Protein AF-A0A1R0GZ39-F1 (afdb_monomer)

Solvent-accessible surface area (backbone atoms only — not comparable to full-atom values): 7523 Å² total; per-residue (Å²): 132,93,50,78,66,63,52,50,53,58,60,71,77,44,92,67,58,79,69,57,58,48,53,51,45,49,51,33,28,63,68,68,40,32,72,59,36,19,54,53,42,33,48,54,63,70,69,46,95,58,56,73,70,52,53,28,50,48,52,51,51,44,53,51,52,43,62,71,40,24,86,78,59,32,62,72,39,37,52,48,30,49,53,25,38,54,68,29,50,57,70,69,48,61,71,63,48,69,92,62,73,89,73,65,92,80,73,77,54,58,67,62,53,48,53,54,50,51,52,52,49,47,69,72,52,58,83,80,113

Foldseek 3Di:
DDDPVNVVVVLVPDPDDLVVLLVVLVVCLLVLNLQVLLVSLLCVVVVDPDDLVVNLVSLLVSLLSLVVCCVPRHDVSSVSNNVSNVNSDDPSSVVSHDPDRPDDPPPPCVVVVVVVVVVVVCVVCVVPD

Organism: NCBI:txid133383

pLDDT: mean 79.54, std 14.47, range [44.12, 93.56]

Structure (mmCIF, N/CA/C/O backbone):
data_AF-A0A1R0GZ39-F1
#
_entry.id   AF-A0A1R0GZ39-F1
#
loop_
_atom_site.group_PDB
_atom_site.id
_atom_site.type_symbol
_atom_site.label_atom_id
_atom_site.label_alt_id
_atom_site.label_comp_id
_atom_site.label_asym_id
_atom_site.label_entity_id
_atom_site.label_seq_id
_atom_site.pdbx_PDB_ins_code
_atom_site.Cartn_x
_atom_site.Cartn_y
_atom_site.Cartn_z
_atom_site.occupancy
_atom_site.B_iso_or_equiv
_atom_site.auth_seq_id
_atom_site.auth_comp_id
_atom_site.auth_asym_id
_atom_site.auth_atom_id
_atom_site.pdbx_PDB_model_num
ATOM 1 N N . MET A 1 1 ? 10.410 23.164 -1.602 1.00 45.59 1 MET A N 1
ATOM 2 C CA . MET A 1 1 ? 10.324 22.311 -0.397 1.00 45.59 1 MET A CA 1
ATOM 3 C C . MET A 1 1 ? 8.838 22.178 -0.089 1.00 45.59 1 MET A C 1
ATOM 5 O O . MET A 1 1 ? 8.264 23.158 0.342 1.00 45.59 1 MET A O 1
ATOM 9 N N . ILE A 1 2 ? 8.194 21.062 -0.456 1.00 49.56 2 ILE A N 1
ATOM 10 C CA . ILE A 1 2 ? 6.724 20.926 -0.350 1.00 49.56 2 ILE A CA 1
ATOM 11 C C . ILE A 1 2 ? 6.341 20.799 1.129 1.00 49.56 2 ILE A C 1
ATOM 13 O O . ILE A 1 2 ? 6.878 19.919 1.817 1.00 49.56 2 ILE A O 1
ATOM 17 N N . THR A 1 3 ? 5.467 21.687 1.596 1.00 53.72 3 THR A N 1
ATOM 18 C CA . THR A 1 3 ? 5.020 21.819 2.987 1.00 53.72 3 THR A CA 1
ATOM 19 C C . THR A 1 3 ? 3.722 21.043 3.242 1.00 53.72 3 THR A C 1
ATOM 21 O O . THR A 1 3 ? 3.031 20.629 2.317 1.00 53.72 3 THR A O 1
ATOM 24 N N . ILE A 1 4 ? 3.375 20.818 4.515 1.00 56.72 4 ILE A N 1
ATOM 25 C CA . ILE A 1 4 ? 2.119 20.153 4.923 1.00 56.72 4 ILE A CA 1
ATOM 26 C C . ILE A 1 4 ? 0.882 20.943 4.447 1.00 56.72 4 ILE A C 1
ATOM 28 O O . ILE A 1 4 ? -0.170 20.350 4.213 1.00 56.72 4 ILE A O 1
ATOM 32 N N . ALA A 1 5 ? 1.010 22.265 4.288 1.00 55.56 5 ALA A N 1
ATOM 33 C CA . ALA A 1 5 ? -0.051 23.132 3.782 1.00 55.56 5 ALA A CA 1
ATOM 34 C C . ALA A 1 5 ? -0.360 22.848 2.303 1.00 55.56 5 ALA A C 1
ATOM 36 O O . ALA A 1 5 ? -1.525 22.658 1.965 1.00 55.56 5 ALA A O 1
ATOM 37 N N . ASP A 1 6 ? 0.672 22.666 1.473 1.00 55.94 6 ASP A N 1
ATOM 38 C CA . ASP A 1 6 ? 0.521 22.342 0.045 1.00 55.94 6 ASP A CA 1
ATOM 39 C C . ASP A 1 6 ? -0.206 20.995 -0.169 1.00 55.94 6 ASP A C 1
ATOM 41 O O . ASP A 1 6 ? -0.958 20.813 -1.122 1.00 55.94 6 ASP A O 1
ATOM 45 N N . TYR A 1 7 ? -0.039 20.035 0.752 1.00 56.16 7 TYR A N 1
ATOM 46 C CA . TYR A 1 7 ? -0.758 18.753 0.701 1.00 56.16 7 TYR A CA 1
ATOM 47 C C . TYR A 1 7 ? -2.238 18.864 1.087 1.00 56.16 7 TYR A C 1
ATOM 49 O O . TYR A 1 7 ? -3.033 18.039 0.635 1.00 56.16 7 TYR A O 1
ATOM 57 N N . LYS A 1 8 ? -2.631 19.850 1.908 1.00 51.94 8 LYS A N 1
ATOM 58 C CA . LYS A 1 8 ? -4.044 20.065 2.259 1.00 51.94 8 LYS A CA 1
ATOM 59 C C . LYS A 1 8 ? -4.839 20.574 1.060 1.00 51.94 8 LYS A C 1
ATOM 61 O O . LYS A 1 8 ? -5.948 20.091 0.861 1.00 51.94 8 LYS A O 1
ATOM 66 N N . GLU A 1 9 ? -4.255 21.455 0.248 1.00 52.09 9 GLU A N 1
ATOM 67 C CA . GLU A 1 9 ? -4.875 21.923 -1.001 1.00 52.09 9 GLU A CA 1
ATOM 68 C C . GLU A 1 9 ? -5.035 20.777 -2.010 1.00 52.09 9 GLU A C 1
ATOM 70 O O . GLU A 1 9 ? -6.140 20.539 -2.492 1.00 52.09 9 GLU A O 1
ATOM 75 N N . ILE A 1 10 ? -3.996 19.958 -2.223 1.00 53.69 10 ILE A N 1
ATOM 76 C CA . ILE A 1 10 ? -4.063 18.803 -3.144 1.00 53.69 10 ILE A CA 1
ATOM 77 C C . ILE A 1 10 ? -5.139 17.783 -2.723 1.00 53.69 10 ILE A C 1
ATOM 79 O O . ILE A 1 10 ? -5.797 17.190 -3.582 1.00 53.69 10 ILE A O 1
ATOM 83 N N . CYS A 1 11 ? -5.327 17.574 -1.412 1.00 49.69 11 CYS A N 1
ATOM 84 C CA . CYS A 1 11 ? -6.343 16.660 -0.877 1.00 49.69 11 CYS A CA 1
ATOM 85 C C . CYS A 1 11 ? -7.772 17.223 -0.941 1.00 49.69 11 CYS A C 1
ATOM 87 O O . CYS A 1 11 ? -8.714 16.436 -0.959 1.00 49.69 11 CYS A O 1
ATOM 89 N N . GLN A 1 12 ? -7.947 18.549 -0.928 1.00 47.91 12 GLN A N 1
ATOM 90 C CA . GLN A 1 12 ? -9.266 19.191 -0.984 1.00 47.91 12 GLN A CA 1
ATOM 91 C C . GLN A 1 12 ? -9.786 19.334 -2.417 1.00 47.91 12 GLN A C 1
ATOM 93 O O . GLN A 1 12 ? -10.993 19.266 -2.631 1.00 47.91 12 GLN A O 1
ATOM 98 N N . GLU A 1 13 ? -8.892 19.508 -3.391 1.00 45.28 13 GLU A N 1
ATOM 99 C CA . GLU A 1 13 ? -9.274 19.823 -4.771 1.00 45.28 13 GLU A CA 1
ATOM 100 C C . GLU A 1 13 ? -9.539 18.583 -5.637 1.00 45.28 13 GLU A C 1
ATOM 102 O O . GLU A 1 13 ? -10.220 18.657 -6.658 1.00 45.28 13 GLU A O 1
ATOM 107 N N . ASN A 1 14 ? -9.066 17.410 -5.214 1.00 44.12 14 ASN A N 1
ATOM 108 C CA . ASN A 1 14 ? -9.233 16.187 -5.979 1.00 44.12 14 ASN A CA 1
ATOM 109 C C . ASN A 1 14 ? -10.152 15.206 -5.240 1.00 44.12 14 ASN A C 1
ATOM 111 O O . ASN A 1 14 ? -9.806 14.643 -4.202 1.00 44.12 14 ASN A O 1
ATOM 115 N N . ALA A 1 15 ? -11.309 14.914 -5.833 1.00 45.56 15 ALA A N 1
ATOM 116 C CA . ALA A 1 15 ? -12.017 13.655 -5.618 1.00 45.56 15 ALA A CA 1
ATOM 117 C C . ALA A 1 15 ? -11.156 12.519 -6.209 1.00 45.56 15 ALA A C 1
ATOM 119 O O . ALA A 1 15 ? -11.424 12.000 -7.290 1.00 45.56 15 ALA A O 1
ATOM 120 N N . VAL A 1 16 ? -10.033 12.225 -5.551 1.00 49.38 16 VAL A N 1
ATOM 121 C CA . VAL A 1 16 ? -8.970 11.368 -6.075 1.00 49.38 16 VAL A CA 1
ATOM 122 C C . VAL A 1 16 ? -9.479 9.931 -6.186 1.00 49.38 16 VAL A C 1
ATOM 124 O O . VAL A 1 16 ? -9.841 9.306 -5.184 1.00 49.38 16 VAL A O 1
ATOM 127 N N . LEU A 1 17 ? -9.468 9.395 -7.410 1.00 54.97 17 LEU A N 1
ATOM 128 C CA . LEU A 1 17 ? -9.617 7.970 -7.701 1.00 54.97 17 LEU A CA 1
ATOM 129 C C . LEU A 1 17 ? -8.719 7.158 -6.755 1.00 54.97 17 LEU A C 1
ATOM 131 O O . LEU A 1 17 ? -7.535 7.449 -6.631 1.00 54.97 17 LEU A O 1
ATOM 135 N N . GLU A 1 18 ? -9.243 6.103 -6.118 1.00 55.47 18 GLU A N 1
ATOM 136 C CA . GLU A 1 18 ? -8.515 5.262 -5.138 1.00 55.47 18 GLU A CA 1
ATOM 137 C C . GLU A 1 18 ? -7.087 4.849 -5.559 1.00 55.47 18 GLU A C 1
ATOM 139 O O . GLU A 1 18 ? -6.233 4.580 -4.709 1.00 55.47 18 GLU A O 1
ATOM 144 N N . ASN A 1 19 ? -6.827 4.799 -6.867 1.00 58.28 19 ASN A N 1
ATOM 145 C CA . ASN A 1 19 ? -5.533 4.469 -7.446 1.00 58.28 19 ASN A CA 1
ATOM 146 C C . ASN A 1 19 ? -4.449 5.531 -7.185 1.00 58.28 19 ASN A C 1
ATOM 148 O O . ASN A 1 19 ? -3.305 5.144 -6.938 1.00 58.28 19 ASN A O 1
ATOM 152 N N . ASP A 1 20 ? -4.763 6.830 -7.164 1.00 70.19 20 ASP A N 1
ATOM 153 C CA . ASP A 1 20 ? -3.703 7.852 -7.089 1.00 70.19 20 ASP A CA 1
ATOM 154 C C . ASP A 1 20 ? -3.170 8.021 -5.658 1.00 70.19 20 ASP A C 1
ATOM 156 O O . ASP A 1 20 ? -1.999 8.341 -5.452 1.00 70.19 20 ASP A O 1
ATOM 160 N N . ILE A 1 21 ? -3.979 7.688 -4.647 1.00 81.81 21 ILE A N 1
ATOM 161 C CA . ILE A 1 21 ? -3.567 7.714 -3.235 1.00 81.81 21 ILE A CA 1
ATOM 162 C C . ILE A 1 21 ? -2.445 6.698 -2.975 1.00 81.81 21 ILE A C 1
ATOM 164 O O . ILE A 1 21 ? -1.475 7.000 -2.282 1.00 81.81 21 ILE A O 1
ATOM 168 N N . SER A 1 22 ? -2.524 5.510 -3.582 1.00 82.38 22 SER A N 1
ATOM 169 C CA . SER A 1 22 ? -1.476 4.485 -3.446 1.00 82.38 22 SER A CA 1
ATOM 170 C C . SER A 1 22 ? -0.153 4.931 -4.081 1.00 82.38 22 SER A C 1
ATOM 172 O O . SER A 1 22 ? 0.923 4.655 -3.545 1.00 82.38 22 SER A O 1
ATOM 174 N N . VAL A 1 23 ? -0.223 5.664 -5.197 1.00 86.19 23 VAL A N 1
ATOM 175 C CA . VAL A 1 23 ? 0.952 6.250 -5.862 1.00 86.19 23 VAL A CA 1
ATOM 176 C C . VAL A 1 23 ? 1.588 7.325 -4.981 1.00 86.19 23 VAL A C 1
ATOM 178 O O . VAL A 1 23 ? 2.805 7.314 -4.791 1.00 86.19 23 VAL A O 1
ATOM 181 N N . LEU A 1 24 ? 0.776 8.202 -4.385 1.00 87.25 24 LEU A N 1
ATOM 182 C CA . LEU A 1 24 ? 1.243 9.235 -3.458 1.00 87.25 24 LEU A CA 1
ATOM 183 C C . LEU A 1 24 ? 1.930 8.633 -2.228 1.00 87.25 24 LEU A C 1
ATOM 185 O O . LEU A 1 24 ? 3.007 9.085 -1.847 1.00 87.25 24 LEU A O 1
ATOM 189 N N . ILE A 1 25 ? 1.370 7.569 -1.648 1.00 89.25 25 ILE A N 1
ATOM 190 C CA . ILE A 1 25 ? 1.985 6.859 -0.516 1.00 89.25 25 ILE A CA 1
ATOM 191 C C . ILE A 1 25 ? 3.363 6.307 -0.900 1.00 89.25 25 ILE A C 1
ATOM 193 O O . ILE A 1 25 ? 4.325 6.496 -0.154 1.00 89.25 25 ILE A O 1
ATOM 197 N N . ASN A 1 26 ? 3.495 5.685 -2.076 1.00 90.69 26 ASN A N 1
ATOM 198 C CA . ASN A 1 26 ? 4.792 5.195 -2.553 1.00 90.69 26 ASN A CA 1
ATOM 199 C C . ASN A 1 26 ? 5.788 6.341 -2.800 1.00 90.69 26 ASN A C 1
ATOM 201 O O . ASN A 1 26 ? 6.974 6.204 -2.494 1.00 90.69 26 ASN A O 1
ATOM 205 N N . ALA A 1 27 ? 5.328 7.478 -3.330 1.00 90.31 27 ALA A N 1
ATOM 206 C CA . ALA A 1 27 ? 6.168 8.654 -3.542 1.00 90.31 27 ALA A CA 1
ATOM 207 C C . ALA A 1 27 ? 6.681 9.229 -2.210 1.00 90.31 27 ALA A C 1
ATOM 209 O O . ALA A 1 27 ? 7.870 9.524 -2.075 1.00 90.31 27 ALA A O 1
ATOM 210 N N . LEU A 1 28 ? 5.815 9.312 -1.197 1.00 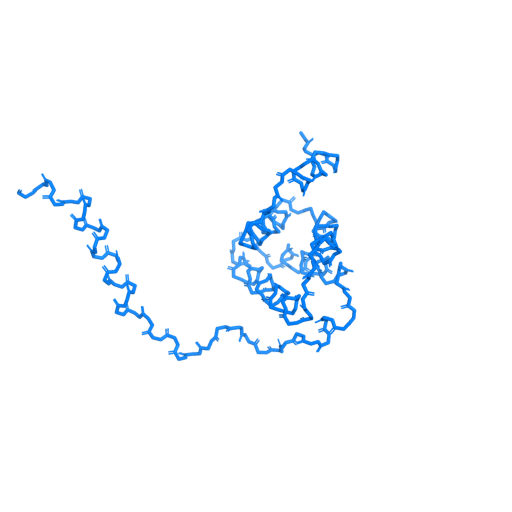90.38 28 LEU A N 1
ATOM 211 C CA . LEU A 1 28 ? 6.173 9.735 0.159 1.00 90.38 28 LEU A CA 1
ATOM 212 C C . LEU A 1 28 ? 7.126 8.747 0.844 1.00 90.38 28 LEU A C 1
ATOM 214 O O . LEU A 1 28 ? 8.071 9.171 1.515 1.00 90.38 28 LEU A O 1
ATOM 218 N N . ALA A 1 29 ? 6.920 7.444 0.638 1.00 91.25 29 ALA A N 1
ATOM 219 C CA . ALA A 1 29 ? 7.816 6.397 1.120 1.00 91.25 29 ALA A CA 1
ATOM 220 C C . ALA A 1 29 ? 9.210 6.517 0.482 1.00 91.25 29 ALA A C 1
ATOM 222 O O . ALA A 1 29 ? 10.223 6.472 1.183 1.00 91.25 29 ALA A O 1
ATOM 223 N N . SER A 1 30 ? 9.269 6.756 -0.832 1.00 91.19 30 SER A N 1
ATOM 224 C CA . SER A 1 30 ? 10.519 7.006 -1.559 1.00 91.19 30 SER A CA 1
ATOM 225 C C . SER A 1 30 ? 11.238 8.256 -1.043 1.00 91.19 30 SER A C 1
ATOM 227 O O . SER A 1 30 ? 12.436 8.209 -0.749 1.00 91.19 30 SER A O 1
ATOM 229 N N . GLY A 1 31 ? 10.489 9.344 -0.829 1.00 89.69 31 GLY A N 1
ATOM 230 C CA . GLY A 1 31 ? 10.977 10.604 -0.265 1.00 89.69 31 GLY A CA 1
ATOM 231 C C . GLY A 1 31 ? 11.289 10.570 1.236 1.00 89.69 31 GLY A C 1
ATOM 232 O O . GLY A 1 31 ? 11.653 11.606 1.785 1.00 89.69 31 GLY A O 1
ATOM 233 N N . ASN A 1 32 ? 11.148 9.412 1.896 1.00 88.38 32 ASN A N 1
ATOM 234 C CA . ASN A 1 32 ? 11.355 9.217 3.332 1.00 88.38 32 ASN A CA 1
ATOM 235 C C . ASN A 1 32 ? 10.571 10.218 4.204 1.00 88.38 32 ASN A C 1
ATOM 237 O O . ASN A 1 32 ? 11.094 10.757 5.178 1.00 88.38 32 ASN A O 1
ATOM 241 N N . LYS A 1 33 ? 9.302 10.464 3.853 1.00 90.06 33 LYS A N 1
ATOM 242 C CA . LYS A 1 33 ? 8.379 11.328 4.608 1.00 90.06 33 LYS A CA 1
ATOM 243 C C . LYS A 1 33 ? 7.215 10.518 5.193 1.00 90.06 33 LYS A C 1
ATOM 245 O O . LYS A 1 33 ? 6.075 10.682 4.758 1.00 90.06 33 LYS A O 1
ATOM 250 N N . PRO A 1 34 ? 7.473 9.627 6.167 1.00 88.06 34 PRO A N 1
ATOM 251 C CA . PRO A 1 34 ? 6.458 8.716 6.685 1.00 88.06 34 PRO A CA 1
ATOM 252 C C . PRO A 1 34 ? 5.367 9.432 7.503 1.00 88.06 34 PRO A C 1
ATOM 254 O O . PRO A 1 34 ? 4.255 8.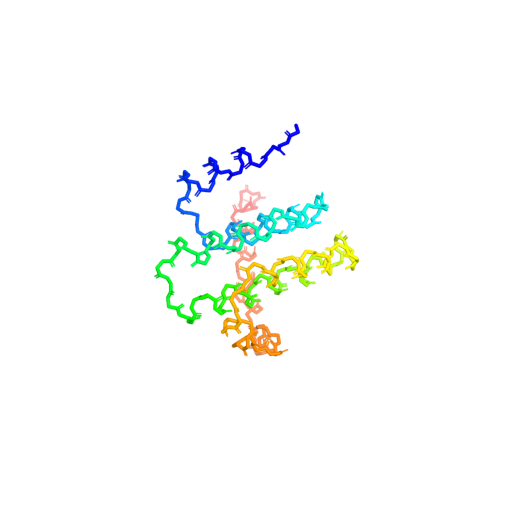933 7.598 1.00 88.06 34 PRO A O 1
ATOM 257 N N . GLU A 1 35 ? 5.628 10.620 8.049 1.00 88.75 35 GLU A N 1
ATOM 258 C CA . GLU A 1 35 ? 4.640 11.412 8.808 1.00 88.75 35 GLU A CA 1
ATOM 259 C C . GLU A 1 35 ? 3.443 11.851 7.951 1.00 88.75 35 GLU A C 1
ATOM 261 O O . GLU A 1 35 ? 2.297 11.813 8.396 1.00 88.75 35 GLU A O 1
ATOM 266 N N . LEU A 1 36 ? 3.699 12.206 6.689 1.00 87.88 36 LEU A N 1
ATOM 267 C CA . LEU A 1 36 ? 2.659 12.624 5.746 1.00 87.88 36 LEU A CA 1
ATOM 268 C C . LEU A 1 36 ? 1.756 11.456 5.330 1.00 87.88 36 LEU A C 1
ATOM 270 O O . LEU A 1 36 ? 0.591 11.665 5.003 1.00 87.88 36 LEU A O 1
ATOM 274 N N . ILE A 1 37 ? 2.283 10.229 5.371 1.00 89.19 37 ILE A N 1
ATOM 275 C CA . ILE A 1 37 ? 1.529 9.014 5.046 1.00 89.19 37 ILE A CA 1
ATOM 276 C C . ILE A 1 37 ? 0.427 8.796 6.083 1.00 89.19 37 ILE A C 1
ATOM 278 O O . ILE A 1 37 ? -0.705 8.514 5.701 1.00 89.19 37 ILE A O 1
ATOM 282 N N . THR A 1 38 ? 0.730 8.986 7.371 1.00 90.00 38 THR A N 1
ATOM 283 C CA . THR A 1 38 ? -0.255 8.873 8.456 1.00 90.00 38 THR A CA 1
ATOM 284 C C . THR A 1 38 ? -1.438 9.811 8.216 1.00 90.00 38 THR A C 1
ATOM 286 O O . THR A 1 38 ? -2.582 9.369 8.181 1.00 90.00 38 THR A O 1
ATOM 289 N N . PHE A 1 39 ? -1.157 11.093 7.958 1.00 87.00 39 PHE A N 1
ATOM 290 C CA . PHE A 1 39 ? -2.183 12.108 7.708 1.00 87.00 39 PHE A CA 1
ATOM 291 C C . PHE A 1 39 ? -3.046 11.786 6.483 1.00 87.00 39 PHE A C 1
ATOM 293 O O . PHE A 1 39 ? -4.266 11.941 6.506 1.00 87.00 39 PHE A O 1
ATOM 300 N N . LEU A 1 40 ? -2.414 11.319 5.408 1.00 86.75 40 LEU A N 1
ATOM 301 C CA . LEU A 1 40 ? -3.092 10.989 4.161 1.00 86.75 40 LEU A CA 1
ATOM 302 C C . LEU A 1 40 ? -4.015 9.770 4.320 1.00 86.75 40 LEU A C 1
ATOM 304 O O . LEU A 1 40 ? -5.147 9.797 3.833 1.00 86.75 40 LEU A O 1
ATOM 308 N N . VAL A 1 41 ? -3.576 8.738 5.047 1.00 88.06 41 VAL A N 1
ATOM 309 C CA . VAL A 1 41 ? -4.409 7.568 5.367 1.00 88.06 41 VAL A CA 1
ATOM 310 C C . VAL A 1 41 ? -5.583 7.965 6.261 1.00 88.06 41 VAL A C 1
ATOM 312 O O . VAL A 1 41 ? -6.723 7.632 5.939 1.00 88.06 41 VAL A O 1
ATOM 315 N N . GLU A 1 42 ? -5.342 8.742 7.320 1.00 87.94 42 GLU A N 1
ATOM 316 C CA . GLU A 1 42 ? -6.410 9.219 8.206 1.00 87.94 42 GLU A CA 1
ATOM 317 C C . GLU A 1 42 ? -7.461 10.039 7.457 1.00 87.94 42 GLU A C 1
ATOM 319 O O . GLU A 1 42 ? -8.660 9.822 7.626 1.00 87.94 42 GLU A O 1
ATOM 324 N N . ASN A 1 43 ? -7.031 10.981 6.614 1.00 85.00 43 ASN A N 1
ATOM 325 C CA . ASN A 1 43 ? -7.957 11.800 5.840 1.00 85.00 43 ASN A CA 1
ATOM 326 C C . ASN A 1 43 ? -8.759 10.964 4.856 1.00 85.00 43 ASN A C 1
ATOM 328 O O . ASN A 1 43 ? -9.950 11.214 4.683 1.00 85.00 43 ASN A O 1
ATOM 332 N N . ARG A 1 44 ? -8.143 9.958 4.229 1.00 83.56 44 ARG A N 1
ATOM 333 C CA . ARG A 1 44 ? -8.856 9.063 3.317 1.00 83.56 44 ARG A CA 1
ATOM 334 C C . ARG A 1 44 ? -9.912 8.229 4.043 1.00 83.56 44 ARG A C 1
ATOM 336 O O . ARG A 1 44 ? -10.974 7.999 3.468 1.00 83.56 44 ARG A O 1
ATOM 343 N N . LEU A 1 45 ? -9.645 7.800 5.275 1.00 82.44 45 LEU A N 1
ATOM 344 C CA . LEU A 1 45 ? -10.618 7.074 6.095 1.00 82.44 45 LEU A CA 1
ATOM 345 C C . LEU A 1 45 ? -11.736 7.988 6.620 1.00 82.44 45 LEU A C 1
ATOM 347 O O . LEU A 1 45 ? -12.880 7.557 6.688 1.00 82.44 45 LEU A O 1
ATOM 351 N N . LYS A 1 46 ? -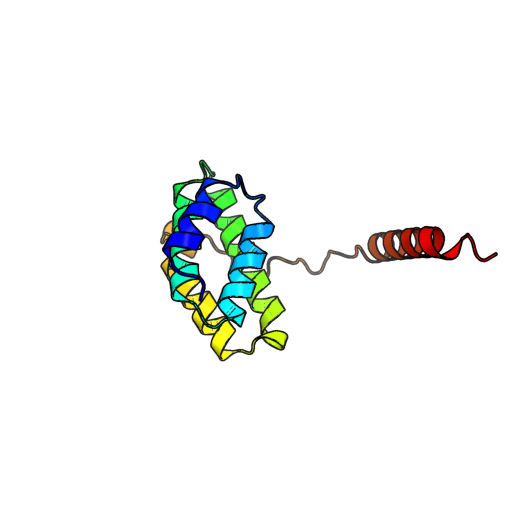11.429 9.253 6.943 1.00 82.12 46 LYS A N 1
ATOM 352 C CA . LYS A 1 46 ? -12.410 10.246 7.426 1.00 82.12 46 LYS A CA 1
ATOM 353 C C . LYS A 1 46 ? -13.300 10.819 6.317 1.00 82.12 46 LYS A C 1
ATOM 355 O O . LYS A 1 46 ? -14.470 11.091 6.554 1.00 82.12 46 LYS A O 1
ATOM 360 N N . THR A 1 47 ? -12.740 11.054 5.130 1.00 74.94 47 THR A N 1
ATOM 361 C CA . THR A 1 47 ? -13.427 11.747 4.019 1.00 74.94 47 THR A CA 1
ATOM 362 C C . THR A 1 47 ? -14.308 10.805 3.215 1.00 74.94 47 THR A C 1
ATOM 364 O O . THR A 1 47 ? -15.334 11.210 2.673 1.00 74.94 47 THR A O 1
ATOM 367 N N . ALA A 1 48 ? -13.913 9.541 3.102 1.00 65.50 48 ALA A N 1
ATOM 368 C CA . ALA A 1 48 ? -14.701 8.598 2.345 1.00 65.50 48 ALA A CA 1
ATOM 369 C C . ALA A 1 48 ? -15.865 8.090 3.194 1.00 65.50 48 ALA A C 1
ATOM 371 O O . ALA A 1 48 ? -15.680 7.494 4.252 1.00 65.50 48 ALA A O 1
ATOM 372 N N . VAL A 1 49 ? -17.078 8.285 2.680 1.00 61.97 49 VAL A N 1
ATOM 373 C CA . VAL A 1 49 ? -18.293 7.584 3.114 1.00 61.97 49 VAL A CA 1
ATOM 374 C C . VAL A 1 49 ? -18.178 6.121 2.659 1.00 61.97 49 VAL A C 1
ATOM 376 O O . VAL A 1 49 ? -18.926 5.646 1.809 1.00 61.97 49 VAL A O 1
ATOM 379 N N . SER A 1 50 ? -17.143 5.419 3.117 1.00 61.00 50 SER A N 1
ATOM 380 C CA . SER A 1 50 ? -16.815 4.070 2.675 1.00 61.00 50 SER A CA 1
ATOM 381 C C . SER A 1 50 ? -17.234 3.045 3.718 1.00 61.00 50 SER A C 1
ATOM 383 O O . SER A 1 50 ? -16.908 3.142 4.897 1.00 61.00 50 SER A O 1
ATOM 385 N N . SER A 1 51 ? -17.952 2.024 3.246 1.00 72.06 51 SER A N 1
ATOM 386 C CA . SER A 1 51 ? -18.205 0.788 3.989 1.00 72.06 51 SER A CA 1
ATOM 387 C C . SER A 1 51 ? -16.893 0.210 4.541 1.00 72.06 51 SER A C 1
ATOM 389 O O . SER A 1 51 ? -15.854 0.309 3.882 1.00 72.06 51 SER A O 1
ATOM 391 N N . SER A 1 52 ? -16.944 -0.455 5.702 1.00 75.69 52 SER A N 1
ATOM 392 C CA . SER A 1 52 ? -15.806 -1.170 6.318 1.00 75.69 52 SER A CA 1
ATOM 393 C C . SER A 1 52 ? -15.067 -2.081 5.309 1.00 75.69 52 SER A C 1
ATOM 395 O O . SER A 1 52 ? -13.835 -2.162 5.287 1.00 75.69 52 SER A O 1
ATOM 397 N N . ALA A 1 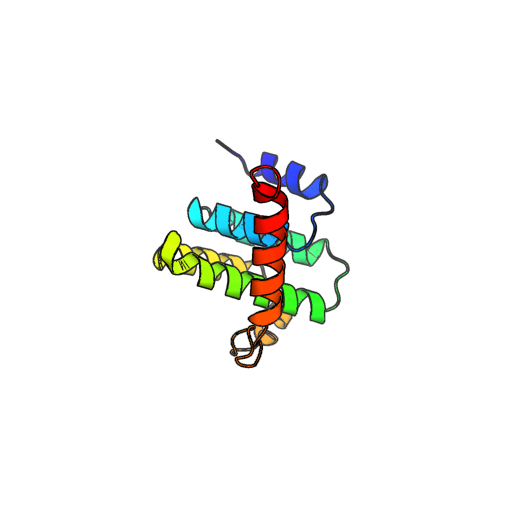53 ? -15.790 -2.655 4.338 1.00 79.25 53 ALA A N 1
ATOM 398 C CA . ALA A 1 53 ? -15.216 -3.447 3.245 1.00 79.25 53 ALA A CA 1
ATOM 399 C C . ALA A 1 53 ? -14.302 -2.652 2.279 1.00 79.25 53 ALA A C 1
ATOM 401 O O . ALA A 1 53 ? -13.325 -3.186 1.756 1.00 79.25 53 ALA A O 1
ATOM 402 N N . SER A 1 54 ? -14.587 -1.373 2.024 1.00 82.50 54 SER A N 1
ATOM 403 C CA . SER A 1 54 ? -13.754 -0.523 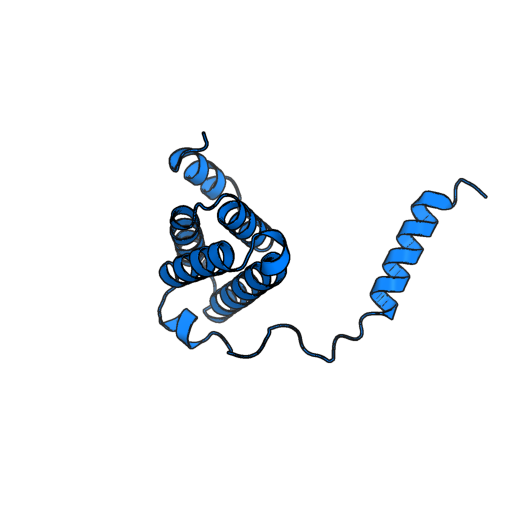1.158 1.00 82.50 54 SER A CA 1
ATOM 404 C C . SER A 1 54 ? -12.489 -0.056 1.884 1.00 82.50 54 SER A C 1
ATOM 406 O O . SER A 1 54 ? -11.411 -0.059 1.289 1.00 82.50 54 SER A O 1
ATOM 408 N N . ASN A 1 55 ? -12.581 0.244 3.183 1.00 84.38 55 ASN A N 1
ATOM 409 C CA . ASN A 1 55 ? -11.420 0.629 3.994 1.00 84.38 55 ASN A CA 1
ATOM 410 C C . ASN A 1 55 ? -10.417 -0.527 4.125 1.00 84.38 55 ASN A C 1
ATOM 412 O O . ASN A 1 55 ? -9.211 -0.340 3.950 1.00 84.38 55 ASN A O 1
ATOM 416 N N . THR A 1 56 ? -10.918 -1.744 4.336 1.00 86.50 56 THR A N 1
ATOM 417 C CA . THR A 1 56 ? -10.089 -2.957 4.372 1.00 86.50 56 THR A CA 1
ATOM 418 C C . THR A 1 56 ? -9.450 -3.262 3.019 1.00 86.50 56 THR A C 1
ATOM 420 O O . THR A 1 56 ? -8.259 -3.575 2.965 1.00 86.50 56 THR A O 1
ATOM 423 N N . LEU A 1 57 ? -10.185 -3.100 1.913 1.00 85.56 57 LEU A N 1
ATOM 424 C CA . LEU A 1 57 ? -9.636 -3.246 0.563 1.00 85.56 57 LEU A CA 1
ATOM 425 C C . LEU A 1 57 ? -8.533 -2.216 0.277 1.00 85.56 57 LEU A C 1
ATOM 427 O O . LEU A 1 57 ? -7.479 -2.570 -0.257 1.00 85.56 57 LEU A O 1
ATOM 431 N N . PHE A 1 58 ? -8.746 -0.955 0.656 1.00 86.69 58 PHE A N 1
ATOM 432 C CA . PHE A 1 58 ? -7.742 0.099 0.540 1.00 86.69 58 PHE A CA 1
ATOM 433 C C . PHE A 1 58 ? -6.477 -0.250 1.332 1.00 86.69 58 PHE A C 1
ATOM 435 O O . PHE A 1 58 ? -5.378 -0.228 0.775 1.00 86.69 58 PHE A O 1
ATOM 442 N N . ALA A 1 59 ? -6.624 -0.657 2.595 1.00 88.31 59 ALA A N 1
ATOM 443 C CA . ALA A 1 59 ? -5.498 -1.033 3.441 1.00 88.31 59 ALA A CA 1
ATOM 444 C C . ALA A 1 59 ? -4.707 -2.222 2.867 1.00 88.31 59 ALA A C 1
ATOM 446 O O . ALA A 1 59 ? -3.472 -2.209 2.851 1.00 88.31 59 ALA A O 1
ATOM 447 N N . GLN A 1 60 ? -5.402 -3.227 2.323 1.00 88.31 60 GLN A N 1
ATOM 448 C CA . GLN A 1 60 ? -4.770 -4.372 1.664 1.00 88.31 60 GLN A CA 1
ATOM 449 C C . GLN A 1 60 ? -3.996 -3.962 0.404 1.00 88.31 60 GLN A C 1
ATOM 451 O O . GLN A 1 60 ? -2.848 -4.385 0.234 1.00 88.31 60 GLN A O 1
ATOM 456 N N . ARG A 1 61 ? -4.580 -3.107 -0.447 1.00 87.25 61 ARG A N 1
ATOM 457 C CA . ARG A 1 61 ? -3.931 -2.589 -1.664 1.00 87.25 61 ARG A CA 1
ATOM 458 C C . ARG A 1 61 ? -2.711 -1.734 -1.344 1.00 87.25 61 ARG A C 1
ATOM 460 O O . ARG A 1 61 ? -1.661 -1.915 -1.953 1.00 87.25 61 ARG A O 1
ATOM 467 N N . MET A 1 62 ? -2.828 -0.848 -0.362 1.00 89.50 62 MET A N 1
ATOM 468 C CA . MET A 1 62 ? -1.736 -0.001 0.106 1.00 89.50 62 MET A CA 1
ATOM 469 C C . MET A 1 62 ? -0.568 -0.843 0.635 1.00 89.50 62 MET A C 1
ATOM 471 O O . MET A 1 62 ? 0.579 -0.634 0.235 1.00 89.50 62 MET A O 1
ATOM 475 N N . ARG A 1 63 ? -0.855 -1.841 1.483 1.00 90.00 63 ARG A N 1
ATOM 476 C CA . ARG A 1 63 ? 0.154 -2.782 1.985 1.00 90.00 63 ARG A CA 1
ATOM 477 C C . ARG A 1 63 ? 0.860 -3.499 0.836 1.00 90.00 63 ARG A C 1
ATOM 479 O O . ARG A 1 63 ? 2.085 -3.576 0.817 1.00 90.00 63 ARG A O 1
ATOM 486 N N . GLU A 1 64 ? 0.102 -4.010 -0.132 1.00 89.00 64 GLU A N 1
ATOM 487 C CA . GLU A 1 64 ? 0.668 -4.717 -1.282 1.00 89.00 64 GLU A CA 1
ATOM 488 C C . GLU A 1 64 ? 1.501 -3.794 -2.187 1.00 89.00 64 GLU A C 1
ATOM 490 O O . GLU A 1 64 ? 2.544 -4.199 -2.696 1.00 89.00 64 GLU A O 1
ATOM 495 N N . SER A 1 65 ? 1.071 -2.546 -2.363 1.00 90.44 65 SER A N 1
ATOM 496 C CA . SER A 1 65 ? 1.792 -1.513 -3.111 1.00 90.44 65 SER A CA 1
ATOM 497 C C . SER A 1 65 ? 3.164 -1.214 -2.496 1.00 90.44 65 SER A C 1
ATOM 499 O O . SER A 1 65 ? 4.182 -1.240 -3.194 1.00 90.44 65 SER A O 1
ATOM 501 N N . LEU A 1 66 ? 3.214 -1.017 -1.176 1.00 90.31 66 LEU A N 1
ATOM 502 C CA . LEU A 1 66 ? 4.466 -0.811 -0.447 1.00 90.31 66 LEU A CA 1
ATOM 503 C C . LEU A 1 66 ? 5.384 -2.038 -0.547 1.00 90.31 66 LEU A C 1
ATOM 505 O O . LEU A 1 66 ? 6.570 -1.902 -0.834 1.00 90.31 66 LEU A O 1
ATOM 509 N N . PHE A 1 67 ? 4.843 -3.252 -0.408 1.00 90.44 67 PHE A N 1
ATOM 510 C CA . PHE A 1 67 ? 5.650 -4.464 -0.576 1.00 90.44 67 PHE A CA 1
ATOM 511 C C . PHE A 1 67 ? 6.194 -4.635 -1.995 1.00 90.44 67 PHE A C 1
ATOM 513 O O . PHE A 1 67 ? 7.334 -5.054 -2.155 1.00 90.44 67 PHE A O 1
ATOM 520 N N . LYS A 1 68 ? 5.433 -4.280 -3.035 1.00 88.88 68 LYS A N 1
ATOM 521 C CA . LYS A 1 68 ? 5.917 -4.338 -4.426 1.00 88.88 68 LYS A CA 1
ATOM 522 C C . LYS A 1 68 ? 7.046 -3.350 -4.701 1.00 88.88 68 LYS A C 1
ATOM 524 O O . LYS A 1 68 ? 7.874 -3.606 -5.568 1.00 88.88 68 LYS A O 1
ATOM 529 N N . THR A 1 69 ? 7.083 -2.234 -3.979 1.00 88.75 69 THR A N 1
ATOM 530 C CA . THR A 1 69 ? 8.106 -1.197 -4.156 1.00 88.75 69 THR A CA 1
ATOM 531 C C . THR A 1 69 ? 9.351 -1.422 -3.299 1.00 88.75 69 THR A C 1
ATOM 533 O O . THR A 1 69 ? 10.334 -0.708 -3.490 1.00 88.75 69 THR A O 1
ATOM 536 N N . ILE A 1 70 ? 9.377 -2.449 -2.438 1.00 92.38 70 ILE A N 1
ATOM 537 C CA . ILE A 1 70 ? 10.499 -2.734 -1.528 1.00 92.38 70 ILE A CA 1
ATOM 538 C C . ILE A 1 70 ? 11.844 -2.895 -2.244 1.00 92.38 70 ILE A C 1
ATOM 540 O O . ILE A 1 70 ? 12.867 -2.453 -1.725 1.00 92.38 70 ILE A O 1
ATOM 544 N N . SER A 1 71 ? 11.849 -3.473 -3.449 1.00 89.44 71 SER A N 1
ATOM 545 C CA . SER A 1 71 ? 13.057 -3.648 -4.265 1.00 89.44 71 SER A CA 1
ATOM 546 C C . SER A 1 71 ? 13.593 -2.331 -4.833 1.00 89.44 71 SER A C 1
ATOM 548 O O . SER A 1 71 ? 14.777 -2.247 -5.141 1.00 89.44 71 SER A O 1
ATOM 550 N N . LEU A 1 72 ? 12.742 -1.307 -4.956 1.00 90.19 72 LEU A N 1
ATOM 551 C CA . LEU A 1 72 ? 13.091 0.005 -5.505 1.00 90.19 72 LEU A CA 1
ATOM 552 C C . LEU A 1 72 ? 13.512 0.990 -4.410 1.00 90.19 72 LEU A C 1
ATOM 554 O O . LEU A 1 72 ? 14.506 1.693 -4.562 1.00 90.19 72 LEU A O 1
ATOM 558 N N . ILE A 1 73 ? 12.752 1.060 -3.312 1.00 91.38 73 ILE A N 1
ATOM 559 C CA . ILE A 1 73 ? 12.973 2.044 -2.235 1.00 91.38 73 ILE A CA 1
ATOM 560 C C . ILE A 1 73 ? 13.805 1.491 -1.069 1.00 91.38 73 ILE A C 1
ATOM 562 O O . ILE A 1 73 ? 14.310 2.258 -0.248 1.00 91.38 73 ILE A O 1
ATOM 566 N N . GLY A 1 74 ? 13.948 0.166 -0.989 1.00 91.38 74 GLY A N 1
ATOM 567 C CA . GLY A 1 74 ? 14.650 -0.540 0.076 1.00 91.38 74 GLY A CA 1
ATOM 568 C C . GLY A 1 74 ? 13.774 -0.883 1.286 1.00 91.38 74 GLY A C 1
ATOM 569 O O . GLY A 1 74 ? 12.790 -0.210 1.617 1.00 91.38 74 GLY A O 1
ATOM 570 N N . THR A 1 75 ? 14.176 -1.938 1.997 1.00 91.56 75 THR A N 1
ATOM 571 C CA . THR A 1 75 ? 13.468 -2.473 3.172 1.00 91.56 75 THR A CA 1
ATOM 572 C C . THR A 1 75 ? 13.251 -1.444 4.289 1.00 91.56 75 THR A C 1
ATOM 574 O O . THR A 1 75 ? 12.111 -1.326 4.741 1.00 91.56 75 THR A O 1
ATOM 577 N N . PRO A 1 76 ? 14.251 -0.642 4.720 1.00 92.12 76 PRO A N 1
ATOM 578 C CA . PRO A 1 76 ? 14.061 0.274 5.850 1.00 92.12 76 PRO A CA 1
ATOM 579 C C . PRO A 1 76 ? 12.984 1.334 5.592 1.00 92.12 76 PRO A C 1
ATOM 581 O O . PRO A 1 76 ? 12.133 1.589 6.442 1.00 92.12 76 PRO A O 1
ATOM 584 N N . ARG A 1 77 ? 12.971 1.918 4.386 1.00 91.12 77 ARG A N 1
ATOM 585 C CA . ARG A 1 77 ? 11.977 2.934 4.004 1.00 91.12 77 ARG A CA 1
ATOM 586 C C . ARG A 1 77 ? 10.581 2.339 3.898 1.00 91.12 77 ARG A C 1
ATOM 588 O O . ARG A 1 77 ? 9.618 2.948 4.355 1.00 91.12 77 ARG A O 1
ATOM 595 N N . THR A 1 78 ? 10.490 1.126 3.358 1.00 92.50 78 THR A N 1
ATOM 596 C CA . THR A 1 78 ? 9.226 0.392 3.245 1.00 92.50 78 THR A CA 1
ATOM 597 C C . THR A 1 78 ? 8.623 0.104 4.620 1.00 92.50 78 THR A C 1
ATOM 599 O O . THR A 1 78 ? 7.437 0.347 4.825 1.00 92.50 78 THR A O 1
ATOM 602 N N . LEU A 1 79 ? 9.432 -0.346 5.587 1.00 91.88 79 LEU A N 1
ATOM 603 C CA . LEU A 1 79 ? 8.972 -0.614 6.955 1.00 91.88 79 LEU A CA 1
ATOM 604 C C . LEU A 1 79 ? 8.514 0.659 7.677 1.00 91.88 79 LEU A C 1
ATOM 606 O O . LEU A 1 79 ? 7.470 0.648 8.334 1.00 91.88 79 LEU A O 1
ATOM 610 N N . ASN A 1 80 ? 9.244 1.766 7.519 1.00 93.00 80 ASN A N 1
ATOM 611 C CA . ASN A 1 80 ? 8.853 3.055 8.096 1.00 93.00 80 ASN A CA 1
ATOM 612 C C . ASN A 1 80 ? 7.525 3.550 7.514 1.00 93.00 80 ASN A C 1
ATOM 614 O O . ASN A 1 80 ? 6.623 3.932 8.259 1.00 93.00 80 ASN A O 1
ATOM 618 N N . ALA A 1 81 ? 7.386 3.495 6.188 1.00 92.56 81 ALA A N 1
ATOM 619 C CA . ALA A 1 81 ? 6.158 3.874 5.502 1.00 92.56 81 ALA A CA 1
ATOM 620 C C . ALA A 1 81 ? 4.976 2.999 5.930 1.00 92.56 81 ALA A C 1
ATOM 622 O O . ALA A 1 81 ? 3.895 3.514 6.200 1.00 92.56 81 ALA A O 1
ATOM 623 N N . MET A 1 82 ? 5.197 1.690 6.056 1.00 91.62 82 MET A N 1
ATOM 624 C CA . MET A 1 82 ? 4.175 0.745 6.490 1.00 91.62 82 MET A CA 1
ATOM 625 C C . MET A 1 82 ? 3.738 1.006 7.932 1.00 91.62 82 MET A C 1
ATOM 627 O O . MET A 1 82 ? 2.544 1.073 8.206 1.00 91.62 82 MET A O 1
ATOM 631 N N . THR A 1 83 ? 4.690 1.239 8.837 1.00 92.88 83 THR A N 1
ATOM 632 C CA . THR A 1 83 ? 4.402 1.573 10.239 1.00 92.88 83 THR A CA 1
ATOM 633 C C . THR A 1 83 ? 3.573 2.851 10.344 1.00 92.88 83 THR A C 1
ATOM 635 O O . THR A 1 83 ? 2.588 2.885 11.078 1.00 92.88 83 THR A O 1
ATOM 638 N N . SER A 1 84 ? 3.928 3.896 9.595 1.00 92.88 84 SER A N 1
ATOM 639 C CA . SER A 1 84 ? 3.146 5.135 9.571 1.00 92.88 84 SER A CA 1
ATOM 640 C C . SER A 1 84 ? 1.767 4.966 8.952 1.00 92.88 84 SER A C 1
ATOM 642 O O . SER A 1 84 ? 0.790 5.498 9.471 1.00 92.88 84 SER A O 1
ATOM 644 N N . ALA A 1 85 ? 1.662 4.179 7.887 1.00 90.75 85 ALA A N 1
ATOM 645 C CA . ALA A 1 85 ? 0.381 3.905 7.268 1.00 90.75 85 ALA A CA 1
ATOM 646 C C . ALA A 1 85 ? -0.568 3.165 8.222 1.00 90.75 85 ALA A C 1
ATOM 648 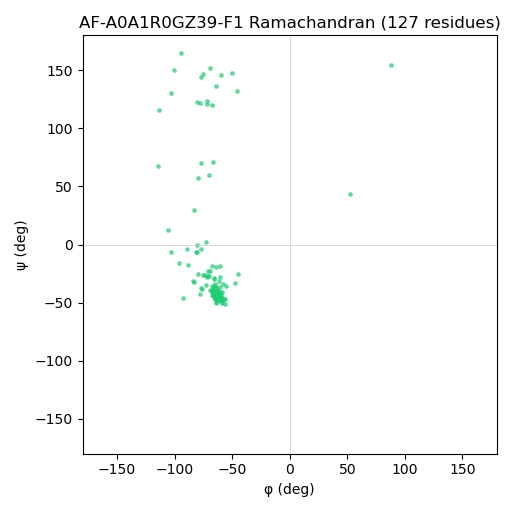O O . ALA A 1 85 ? -1.729 3.540 8.334 1.00 90.75 85 ALA A O 1
ATOM 649 N N . PHE A 1 86 ? -0.062 2.182 8.976 1.00 90.56 86 PHE A N 1
ATOM 650 C CA . PHE A 1 86 ? -0.839 1.514 10.021 1.00 90.56 86 PHE A CA 1
ATOM 651 C C . PHE A 1 86 ? -1.192 2.453 11.177 1.00 90.56 86 PHE A C 1
ATOM 653 O O . PHE A 1 86 ? -2.295 2.364 11.702 1.00 90.56 86 PHE A O 1
ATOM 660 N N . LYS A 1 87 ? -0.315 3.382 11.575 1.00 91.75 87 LYS A N 1
ATOM 661 C CA . LYS A 1 87 ? -0.648 4.366 12.623 1.00 91.75 87 LYS A CA 1
ATOM 662 C C . LYS A 1 87 ? -1.877 5.210 12.274 1.00 91.75 87 LYS A C 1
ATOM 664 O O . LYS A 1 87 ? -2.633 5.530 13.179 1.00 91.75 87 LYS A O 1
ATOM 669 N N . GLY A 1 88 ? -2.084 5.519 10.993 1.00 85.56 88 GLY A N 1
ATOM 670 C CA . GLY A 1 88 ? -3.232 6.301 10.526 1.00 85.56 88 GLY A CA 1
ATOM 671 C C . GLY A 1 88 ? -4.540 5.514 10.375 1.00 85.56 88 GLY A C 1
ATOM 672 O O . GLY A 1 88 ? -5.539 6.092 9.959 1.00 85.56 88 GLY A O 1
ATOM 673 N N . MET A 1 89 ? -4.542 4.208 10.668 1.00 88.88 89 MET A N 1
ATOM 674 C CA . MET A 1 89 ? -5.716 3.335 10.556 1.00 88.88 89 MET A CA 1
ATOM 675 C C . MET A 1 89 ? -6.386 3.092 11.908 1.00 88.88 89 MET A C 1
ATOM 677 O O . MET A 1 89 ? -5.722 3.016 12.945 1.00 88.88 89 MET A O 1
ATOM 681 N N . ASP A 1 90 ? -7.697 2.885 11.869 1.00 87.81 90 ASP A N 1
ATOM 682 C CA . ASP A 1 90 ? -8.503 2.375 12.974 1.00 87.81 90 ASP A CA 1
ATOM 683 C C . ASP A 1 90 ? -8.192 0.898 13.279 1.00 87.81 90 ASP A C 1
ATOM 685 O O . ASP A 1 90 ? -7.781 0.123 12.411 1.00 87.81 90 ASP A O 1
ATOM 689 N N . GLU A 1 91 ? -8.387 0.498 14.537 1.00 86.19 91 GLU A N 1
ATOM 690 C CA . GLU A 1 91 ? -8.113 -0.873 14.991 1.00 86.19 91 GLU A CA 1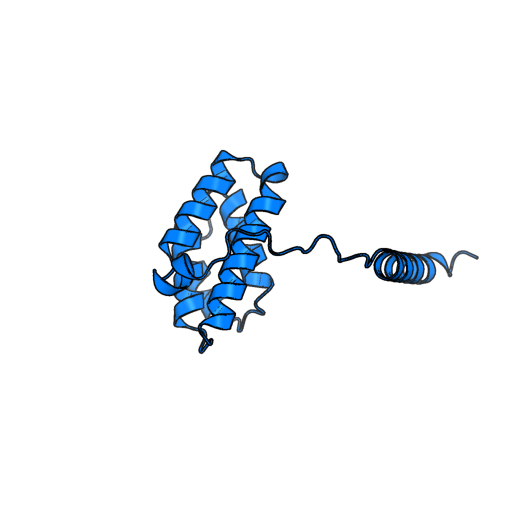
ATOM 691 C C . GLU A 1 91 ? -9.034 -1.914 14.340 1.00 86.19 91 GLU A C 1
ATOM 693 O O . GLU A 1 91 ? -8.620 -3.051 14.116 1.00 86.19 91 GLU A O 1
ATOM 698 N N . GLU A 1 92 ? -10.263 -1.536 13.982 1.00 85.25 92 GLU A N 1
ATOM 699 C CA . GLU A 1 92 ? -11.198 -2.427 13.289 1.00 85.25 92 GLU A CA 1
ATOM 700 C C . GLU A 1 92 ? -10.652 -2.810 11.907 1.00 85.25 92 GLU A C 1
ATOM 702 O O . GLU A 1 92 ? -10.504 -3.996 11.598 1.00 85.25 92 GLU A O 1
ATOM 707 N N . THR A 1 93 ? -10.236 -1.817 11.116 1.00 84.81 93 THR A N 1
ATOM 708 C CA . THR A 1 93 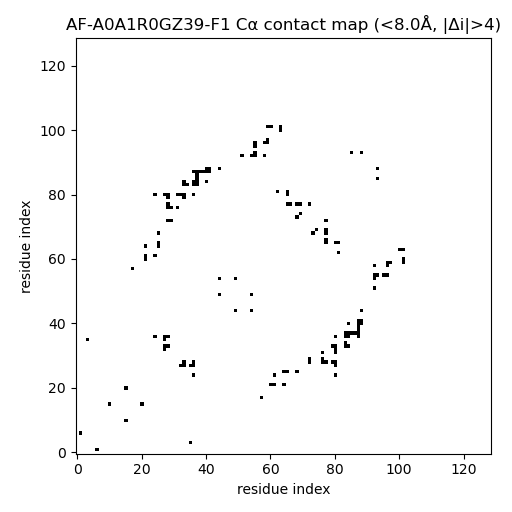? -9.612 -2.043 9.810 1.00 84.81 93 THR A CA 1
ATOM 709 C C . THR A 1 93 ? -8.303 -2.820 9.939 1.00 84.81 93 THR A C 1
ATOM 711 O O . THR A 1 93 ? -8.068 -3.724 9.139 1.00 84.81 93 THR A O 1
ATOM 714 N N . LYS A 1 94 ? -7.466 -2.548 10.954 1.00 86.06 94 LYS A N 1
ATOM 715 C CA . LYS A 1 94 ? -6.223 -3.313 11.192 1.00 86.06 94 LYS A CA 1
ATOM 716 C C . LYS A 1 94 ? -6.487 -4.799 11.406 1.00 86.06 94 LYS A C 1
ATOM 718 O O . LYS A 1 94 ? -5.820 -5.629 10.789 1.00 86.06 94 LYS A O 1
ATOM 723 N N . ASN A 1 95 ? -7.469 -5.125 12.242 1.00 87.06 95 ASN A N 1
ATOM 724 C CA . ASN A 1 95 ? -7.816 -6.506 12.570 1.00 87.06 95 ASN A CA 1
ATOM 725 C C . ASN A 1 95 ? -8.497 -7.235 11.403 1.00 87.06 95 ASN A C 1
ATOM 727 O O . ASN A 1 95 ? -8.365 -8.450 11.271 1.00 87.06 95 ASN A O 1
ATOM 731 N N . ALA A 1 96 ? -9.184 -6.503 10.525 1.00 86.56 96 ALA A N 1
ATOM 732 C CA . ALA A 1 96 ? -9.844 -7.058 9.348 1.00 86.56 96 ALA A CA 1
ATOM 733 C C . ALA A 1 96 ? -8.899 -7.292 8.145 1.00 86.56 96 ALA A C 1
ATOM 735 O O . ALA A 1 96 ? -9.299 -7.883 7.136 1.00 86.56 96 ALA A O 1
ATOM 736 N N . ILE A 1 97 ? -7.634 -6.859 8.213 1.00 84.44 97 ILE A N 1
ATOM 737 C CA . ILE A 1 97 ? -6.659 -7.101 7.143 1.00 84.44 97 ILE A CA 1
ATOM 738 C C . ILE A 1 97 ? -6.247 -8.576 7.126 1.00 84.44 97 ILE A C 1
ATOM 740 O O . ILE A 1 97 ? -5.658 -9.104 8.066 1.00 84.44 97 ILE A O 1
ATOM 744 N N . SER A 1 98 ? -6.477 -9.239 5.991 1.00 83.00 98 SER A N 1
ATOM 745 C CA . SER A 1 98 ? -6.040 -10.620 5.788 1.00 83.00 98 SER A CA 1
ATOM 746 C C . SER A 1 98 ? -4.514 -10.735 5.811 1.00 83.00 98 SER A C 1
ATOM 748 O O . SER A 1 98 ? -3.808 -9.961 5.159 1.00 83.00 98 SER A O 1
ATOM 750 N N . ALA A 1 99 ? -3.983 -11.751 6.492 1.00 81.44 99 ALA A N 1
ATOM 751 C CA . ALA A 1 99 ? -2.559 -12.094 6.444 1.00 81.44 99 ALA A CA 1
ATOM 752 C C . ALA A 1 99 ? -2.121 -12.627 5.067 1.00 81.44 99 ALA A C 1
ATOM 754 O O . ALA A 1 99 ? -0.935 -12.627 4.745 1.00 81.44 99 ALA A O 1
ATOM 755 N N . LYS A 1 100 ? -3.074 -13.070 4.238 1.00 82.19 100 LYS A N 1
ATOM 756 C CA . LYS A 1 100 ? -2.779 -13.583 2.901 1.00 82.19 100 LYS A CA 1
ATOM 757 C C . LYS A 1 100 ? -2.455 -12.434 1.934 1.00 82.19 100 LYS A C 1
ATOM 759 O O . LYS A 1 100 ? -3.023 -11.342 2.066 1.00 82.19 100 LYS A O 1
ATOM 764 N N . PRO A 1 101 ? -1.556 -12.658 0.960 1.00 75.44 101 PRO A N 1
ATOM 765 C CA . PRO A 1 101 ? -1.353 -11.715 -0.131 1.00 75.44 101 PRO A CA 1
ATOM 766 C C . PRO A 1 101 ? -2.660 -11.531 -0.910 1.00 75.44 101 PRO A C 1
ATOM 768 O O . PRO A 1 101 ? -3.453 -12.459 -1.045 1.00 75.44 101 PRO A O 1
ATOM 771 N N . PHE A 1 102 ? -2.882 -10.317 -1.412 1.00 73.69 102 PHE A N 1
ATOM 772 C CA . PHE A 1 102 ? -4.108 -9.977 -2.136 1.00 73.69 102 PHE A CA 1
ATOM 773 C C . PHE A 1 102 ? -4.181 -10.647 -3.522 1.00 73.69 102 PHE A C 1
ATOM 775 O O . PHE A 1 102 ? -5.266 -10.918 -4.026 1.00 73.69 102 PHE A O 1
ATOM 782 N N . ARG A 1 103 ? -3.032 -10.957 -4.139 1.00 68.06 103 ARG A N 1
ATOM 783 C CA . ARG A 1 103 ? -2.971 -11.727 -5.389 1.00 68.06 103 ARG A CA 1
ATOM 784 C C . ARG A 1 103 ? -3.178 -13.217 -5.127 1.00 68.06 103 ARG A C 1
ATOM 786 O O . ARG A 1 103 ? -2.390 -13.832 -4.412 1.00 68.06 103 ARG A O 1
ATOM 793 N N . ASP A 1 104 ? -4.193 -13.786 -5.770 1.00 71.38 104 ASP A N 1
ATOM 794 C CA . ASP A 1 104 ? -4.385 -15.233 -5.861 1.00 71.38 104 ASP A CA 1
ATOM 795 C C . ASP A 1 104 ? -3.427 -15.832 -6.911 1.00 71.38 104 ASP A C 1
ATOM 797 O O . ASP A 1 104 ? -3.162 -15.217 -7.948 1.00 71.38 104 ASP A O 1
ATOM 801 N N . GLN A 1 105 ? -2.918 -17.043 -6.666 1.00 61.53 105 GLN A N 1
ATOM 802 C CA . GLN A 1 105 ? -2.047 -17.768 -7.605 1.00 61.53 105 GLN A CA 1
ATOM 803 C C . GLN A 1 105 ? -2.763 -18.115 -8.920 1.00 61.53 105 GLN A C 1
ATOM 805 O O . GLN A 1 105 ? -2.107 -18.346 -9.930 1.00 61.53 105 GLN A O 1
ATOM 810 N N . LYS A 1 106 ? -4.102 -18.110 -8.926 1.00 64.00 106 LYS A N 1
ATOM 811 C CA . LYS A 1 106 ? -4.939 -18.483 -10.076 1.00 64.00 106 LYS A CA 1
ATOM 812 C C . LYS A 1 106 ? -5.057 -17.430 -11.181 1.00 64.00 106 LYS A C 1
ATOM 814 O O . LYS A 1 106 ? -5.719 -17.699 -12.181 1.00 64.00 106 LYS A O 1
ATOM 819 N N . MET A 1 107 ? -4.480 -16.234 -11.034 1.00 57.44 107 MET A N 1
ATOM 820 C CA . MET A 1 107 ? -4.647 -15.163 -12.026 1.00 5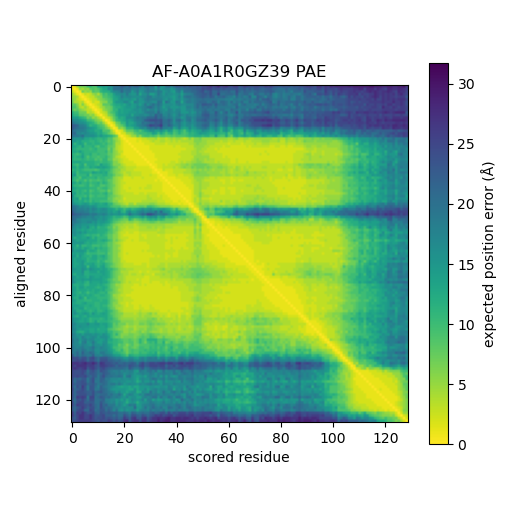7.44 107 MET A CA 1
ATOM 821 C C . MET A 1 107 ? -3.763 -15.394 -13.268 1.00 57.44 107 MET A C 1
ATOM 823 O O . MET A 1 107 ? -2.794 -14.678 -13.514 1.00 57.44 107 MET A O 1
ATOM 827 N N . HIS A 1 108 ? -4.110 -16.399 -14.072 1.00 61.28 108 HIS A N 1
ATOM 828 C CA . HIS A 1 108 ? -3.507 -16.697 -15.372 1.00 61.28 108 HIS A CA 1
ATOM 829 C C . HIS A 1 108 ? -4.065 -15.771 -16.467 1.00 61.28 108 HIS A C 1
ATOM 831 O O . HIS A 1 108 ? -4.587 -16.226 -17.472 1.00 61.28 108 HIS A O 1
ATOM 837 N N . ASN A 1 109 ? -3.944 -14.451 -16.302 1.00 70.00 109 ASN A N 1
ATOM 838 C CA . ASN A 1 109 ? -4.306 -13.482 -17.352 1.00 70.00 109 ASN A CA 1
ATOM 839 C C . ASN A 1 109 ? -3.169 -13.278 -18.372 1.00 70.00 109 ASN A C 1
ATOM 841 O O . ASN A 1 109 ? -3.005 -12.184 -18.912 1.00 70.00 109 ASN A O 1
ATOM 845 N N . TYR A 1 110 ? -2.346 -14.304 -18.603 1.00 74.94 110 TYR A N 1
ATOM 846 C CA . TYR A 1 110 ? -1.204 -14.217 -19.515 1.00 74.94 110 TYR A CA 1
ATOM 847 C C . TYR A 1 110 ? -1.662 -13.926 -20.942 1.00 74.94 110 TYR A C 1
ATOM 849 O O . TYR A 1 110 ? -1.160 -12.986 -21.548 1.00 74.94 110 TYR A O 1
ATOM 857 N N . GLU A 1 111 ? -2.682 -14.644 -21.410 1.00 82.38 111 GLU A N 1
ATOM 858 C CA . GLU A 1 111 ? -3.268 -14.475 -22.744 1.00 82.38 111 GLU A CA 1
ATOM 859 C C . GLU A 1 111 ? -3.817 -13.054 -22.930 1.00 82.38 111 GLU A C 1
ATOM 861 O O . GLU A 1 111 ? -3.468 -12.362 -23.879 1.00 82.38 111 GLU A O 1
ATOM 866 N N . PHE A 1 112 ? -4.569 -12.543 -21.949 1.00 84.94 112 PHE A N 1
ATOM 867 C CA . PHE A 1 112 ? -5.088 -11.172 -21.990 1.00 84.94 112 PHE A CA 1
ATOM 868 C C . PHE A 1 112 ? -3.978 -10.103 -21.999 1.00 84.94 112 PHE A C 1
ATOM 870 O O . PHE A 1 112 ? -4.079 -9.087 -22.692 1.00 84.94 112 PHE A O 1
ATOM 877 N N . MET A 1 113 ? -2.915 -10.298 -21.210 1.00 82.56 113 MET A N 1
ATOM 878 C CA . MET A 1 113 ? -1.766 -9.385 -21.178 1.00 82.56 113 MET A CA 1
ATOM 879 C C . MET A 1 113 ? -0.992 -9.416 -22.500 1.00 82.56 113 MET A C 1
ATOM 881 O O . MET A 1 113 ? -0.575 -8.360 -22.984 1.00 82.56 113 MET A O 1
ATOM 885 N N . GLU A 1 114 ? -0.825 -10.603 -23.086 1.00 88.88 114 GLU A N 1
ATOM 886 C CA . GLU A 1 114 ? -0.188 -10.793 -24.386 1.00 88.88 114 GLU A CA 1
ATOM 887 C C . GLU A 1 114 ? -0.993 -10.112 -25.495 1.00 88.88 114 GLU A C 1
ATOM 889 O O . GLU A 1 114 ? -0.432 -9.304 -26.235 1.00 88.88 114 GLU A O 1
ATOM 894 N N . ASP A 1 115 ? -2.305 -10.344 -25.559 1.00 93.56 115 ASP A N 1
ATOM 895 C CA . ASP A 1 115 ? -3.195 -9.735 -26.552 1.00 93.56 115 ASP A CA 1
ATOM 896 C C . ASP A 1 115 ? -3.185 -8.210 -26.465 1.00 93.56 115 ASP A C 1
ATOM 898 O O . ASP A 1 115 ? -3.089 -7.512 -27.479 1.00 93.56 115 ASP A O 1
ATOM 902 N N . ARG A 1 116 ? -3.208 -7.664 -25.244 1.00 90.56 116 ARG A N 1
ATOM 903 C CA . ARG A 1 116 ? -3.082 -6.220 -25.026 1.00 90.56 116 ARG A CA 1
ATOM 904 C C . ARG A 1 116 ? -1.734 -5.694 -25.527 1.00 90.56 116 ARG A C 1
ATOM 906 O O . ARG A 1 116 ? -1.695 -4.636 -26.159 1.00 90.56 116 ARG A O 1
ATOM 913 N N . GLY A 1 117 ? -0.643 -6.407 -25.249 1.00 92.94 117 GLY A N 1
ATOM 914 C CA . GLY A 1 117 ? 0.699 -6.050 -25.708 1.00 92.94 117 GLY A CA 1
ATOM 915 C C . GLY A 1 117 ? 0.815 -6.088 -27.232 1.00 92.94 117 GLY A C 1
ATOM 916 O O . GLY A 1 117 ? 1.273 -5.122 -27.840 1.00 92.94 117 GLY A O 1
ATOM 917 N N . ARG A 1 118 ? 0.320 -7.160 -27.855 1.00 92.25 118 ARG A N 1
ATOM 918 C CA . ARG A 1 118 ? 0.301 -7.364 -29.307 1.00 92.25 118 ARG A CA 1
ATOM 919 C C . ARG A 1 118 ? -0.558 -6.316 -30.009 1.00 92.25 118 ARG A C 1
ATOM 921 O O . ARG A 1 118 ? -0.128 -5.751 -31.009 1.00 92.25 118 ARG A O 1
ATOM 928 N N . SER A 1 119 ? -1.727 -5.992 -29.458 1.00 92.81 119 SER A N 1
ATOM 929 C CA . SER A 1 119 ? -2.604 -4.932 -29.969 1.00 92.81 119 SER A CA 1
ATOM 930 C C . SER A 1 119 ? -1.928 -3.557 -29.930 1.00 92.81 119 SER A C 1
ATOM 932 O O . SER A 1 119 ? -1.940 -2.828 -30.925 1.00 92.81 119 SER A O 1
ATOM 934 N N . LEU A 1 120 ? -1.259 -3.219 -28.821 1.00 91.38 120 LEU A N 1
ATOM 935 C CA . LEU A 1 120 ? -0.491 -1.978 -28.714 1.00 91.38 120 LEU A CA 1
ATOM 936 C C . LEU A 1 120 ? 0.670 -1.945 -29.716 1.00 91.38 120 LEU A C 1
ATOM 938 O O . LEU A 1 120 ? 0.838 -0.952 -30.422 1.00 91.38 120 LEU A O 1
ATOM 942 N N . PHE A 1 121 ? 1.441 -3.031 -29.802 1.00 92.94 121 PHE A N 1
ATOM 943 C CA . PHE A 1 121 ? 2.567 -3.155 -30.724 1.00 92.94 121 PHE A CA 1
ATOM 944 C C . PHE A 1 121 ? 2.113 -2.985 -32.177 1.00 92.94 121 PHE A C 1
ATOM 946 O O . PHE A 1 121 ? 2.638 -2.135 -32.894 1.00 92.94 121 PHE A O 1
ATOM 953 N N . ASN A 1 122 ? 1.067 -3.706 -32.585 1.00 91.44 122 ASN A N 1
ATOM 954 C CA . ASN A 1 122 ? 0.481 -3.589 -33.917 1.00 91.44 122 ASN A CA 1
ATOM 955 C C . ASN A 1 122 ? -0.000 -2.161 -34.187 1.00 91.44 122 ASN A C 1
ATOM 957 O O . ASN A 1 122 ? 0.235 -1.628 -35.263 1.00 91.44 122 ASN A O 1
ATOM 961 N N . ARG A 1 123 ? -0.621 -1.484 -33.217 1.00 88.88 123 ARG A N 1
ATOM 962 C CA . ARG A 1 123 ? -1.064 -0.094 -33.395 1.00 88.88 123 ARG A CA 1
ATOM 963 C C . ARG A 1 123 ? 0.097 0.883 -33.609 1.00 88.88 123 ARG A C 1
ATOM 965 O O . ARG A 1 123 ? -0.056 1.831 -34.374 1.00 88.88 123 ARG A O 1
ATOM 972 N N . VAL A 1 124 ? 1.229 0.674 -32.941 1.00 88.94 124 VAL A N 1
ATOM 973 C CA . VAL A 1 124 ? 2.410 1.547 -33.052 1.00 88.94 124 VAL A CA 1
ATOM 974 C C . VAL A 1 124 ? 3.183 1.275 -34.345 1.00 88.94 124 VAL A C 1
ATOM 976 O O . VAL A 1 124 ? 3.580 2.218 -35.023 1.00 88.94 124 VAL A O 1
ATOM 979 N N . TYR A 1 125 ? 3.357 0.003 -34.711 1.00 87.75 125 TYR A N 1
ATOM 980 C CA . TYR A 1 125 ? 4.253 -0.409 -35.795 1.00 87.75 125 TYR A CA 1
ATOM 981 C C . TYR A 1 125 ? 3.551 -0.788 -37.111 1.00 87.75 125 TYR A C 1
ATOM 983 O O . TYR A 1 125 ? 4.229 -0.959 -38.118 1.00 87.75 125 TYR A O 1
ATOM 991 N N . SER A 1 126 ? 2.215 -0.849 -37.164 1.00 73.38 126 SER A N 1
ATOM 992 C CA . SER A 1 126 ? 1.458 -1.170 -38.397 1.00 73.38 126 SER A CA 1
ATOM 993 C C . SER A 1 126 ? 1.669 -0.192 -39.553 1.00 73.38 126 SER A C 1
ATOM 995 O O . SER A 1 126 ? 1.377 -0.543 -40.689 1.00 73.38 126 SER A O 1
ATOM 997 N N . LYS A 1 127 ? 2.177 1.021 -39.295 1.00 69.56 127 LYS A N 1
ATOM 998 C CA . LYS A 1 127 ? 2.479 2.015 -40.340 1.00 69.56 127 LYS A CA 1
ATOM 999 C C . LYS A 1 127 ? 3.808 1.779 -41.070 1.00 69.56 127 LYS A C 1
ATOM 1001 O O . LYS A 1 127 ? 4.105 2.520 -42.001 1.00 69.56 127 LYS A O 1
ATOM 1006 N N . HIS A 1 128 ? 4.615 0.812 -40.631 1.00 61.44 128 HIS A N 1
ATOM 1007 C CA . HIS A 1 128 ? 5.940 0.527 -41.193 1.00 61.44 128 HIS A CA 1
ATOM 1008 C C . HIS A 1 128 ? 5.989 -0.742 -42.064 1.00 61.44 128 HIS A C 1
ATOM 1010 O O . HIS A 1 128 ? 7.086 -1.186 -42.397 1.00 61.44 128 HIS A O 1
ATOM 1016 N N . CYS A 1 129 ? 4.832 -1.296 -42.442 1.00 52.56 129 CYS A N 1
ATOM 1017 C CA . CYS A 1 129 ? 4.711 -2.392 -43.406 1.00 52.56 129 CYS A CA 1
ATOM 1018 C C . CYS A 1 129 ? 4.079 -1.904 -44.710 1.00 52.56 129 CYS A C 1
ATOM 1020 O O . CYS A 1 129 ? 3.116 -1.107 -44.624 1.00 52.56 129 CYS A O 1
#

Mean predicted aligned error: 10.68 Å

Secondary structure (DSSP, 8-state):
---HHHHHHHHHH----HHHHHHHHHHHHHTT-HHHHHHHHHHHHHH----HHHHHHHHHHHHHHHHHHHHHH-HHHHHHHHHHHHHTS-HHHHHHS-SS-SS-TT---HHHHHHHHHHHHHHHHGGG-

Nearest PDB structures (foldseek):
  5jxd-assembly1_A  TM=3.468E-01  e=3.359E+00  Mus musculus
  3f4m-assembly1_A  TM=4.306E-01  e=6.527E+00  Homo sapiens

Radius of gyration: 17.93 Å; Cα contacts (8 Å, |Δi|>4): 82; chains: 1; bounding box: 33×42×58 Å

Sequence (129 aa):
MITIADYKEICQENAVLENDISVLINALASGNKPELITFLVENRLKTAVSSSASNTLFAQRMRESLFKTISLIGTPRTLNAMTSAFKGMDEETKNAISAKPFRDQKMHNYEFMEDRGRSLFNRVYSKHC

InterPro domains:
  IPR029032 AhpD-like [G3DSA:1.20.1290.10] (20-128)
  IPR052999 Peroxisomal Targeting Signal 1 Protein [PTHR28180] (21-128)